Protein AF-A0A9D3M210-F1 (afdb_monomer_lite)

InterPro domains:
  IPR006574 SPRY-associated [PF13765] (50-73)
  IPR013320 Concanavalin A-like lectin/glucanase domain superfamily [SSF49899] (43-74)
  IPR043136 B30.2/SPRY domain superfamily [G3DSA:2.60.120.920] (27-76)

Foldseek 3Di:
DAEDEQALEPCDPVRVVCVVVVCSVRHHYHHHNYDPLSVDPDPSSVDDQDADDPVPDDPQWDADPRRNDIDGHDDD

pLDDT: mean 89.78, std 7.83, range [59.5, 97.38]

Radius of gyration: 21.39 Å;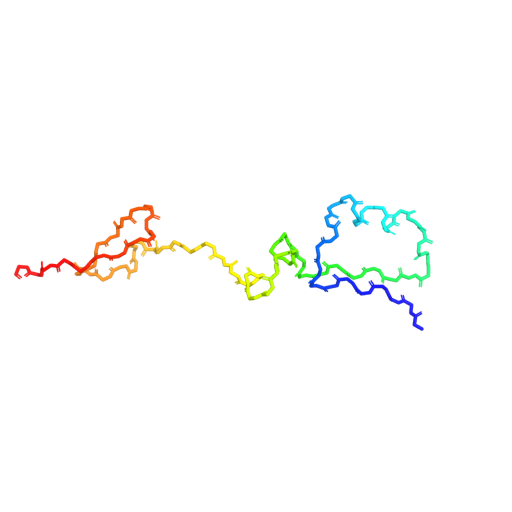 chains: 1; bounding box: 44×22×58 Å

Structure (mmCIF, N/CA/C/O backbone):
data_AF-A0A9D3M210-F1
#
_entry.id   AF-A0A9D3M210-F1
#
loop_
_atom_site.group_PDB
_atom_site.id
_atom_site.type_symbol
_atom_site.label_atom_id
_atom_site.label_alt_id
_atom_site.label_comp_id
_atom_site.label_asym_id
_atom_site.label_entity_id
_atom_site.label_seq_id
_atom_site.pdbx_PDB_ins_code
_atom_site.Cartn_x
_atom_site.Cartn_y
_atom_site.Cartn_z
_atom_site.occupancy
_atom_site.B_iso_or_equiv
_atom_site.auth_seq_id
_atom_site.auth_comp_id
_atom_site.auth_asym_id
_atom_site.auth_atom_id
_atom_site.pdbx_PDB_model_num
ATOM 1 N N . LEU A 1 1 ? 15.167 -15.964 -25.376 1.00 66.38 1 LEU A N 1
ATOM 2 C CA . LEU A 1 1 ? 14.568 -15.224 -24.244 1.00 66.38 1 LEU A CA 1
ATOM 3 C C . LEU A 1 1 ? 14.583 -13.738 -24.608 1.00 66.38 1 LEU A C 1
ATOM 5 O O . LEU A 1 1 ? 15.647 -13.260 -24.978 1.00 66.38 1 LEU A O 1
ATOM 9 N N . ARG A 1 2 ? 13.431 -13.054 -24.627 1.00 84.31 2 ARG A N 1
ATOM 10 C CA . ARG A 1 2 ? 13.283 -11.632 -25.023 1.00 84.31 2 ARG A CA 1
ATOM 11 C C . ARG A 1 2 ? 12.488 -10.838 -23.976 1.00 84.31 2 ARG A C 1
ATOM 13 O O . ARG A 1 2 ? 11.840 -9.856 -24.306 1.00 84.31 2 ARG A O 1
ATOM 20 N N . GLU A 1 3 ? 12.524 -11.263 -22.718 1.00 89.31 3 GLU A N 1
ATOM 21 C CA . GLU A 1 3 ? 11.783 -10.611 -21.633 1.00 89.31 3 GLU A CA 1
ATOM 22 C C . GLU A 1 3 ? 12.719 -10.279 -20.471 1.00 89.31 3 GLU A C 1
ATOM 24 O O . GLU A 1 3 ? 13.572 -11.091 -20.105 1.00 89.31 3 GLU A O 1
ATOM 29 N N . LEU A 1 4 ? 12.544 -9.083 -19.909 1.00 90.19 4 LEU A N 1
ATOM 30 C CA . LEU A 1 4 ? 13.088 -8.688 -18.618 1.00 90.19 4 LEU A CA 1
ATOM 31 C C . LEU A 1 4 ? 11.919 -8.626 -17.635 1.00 90.19 4 LEU A C 1
ATOM 33 O O . LEU A 1 4 ? 11.158 -7.657 -17.603 1.00 90.19 4 LEU A O 1
ATOM 37 N N . ASP A 1 5 ? 11.766 -9.695 -16.861 1.00 91.38 5 ASP A N 1
ATOM 38 C CA . ASP A 1 5 ? 10.680 -9.824 -15.899 1.00 91.38 5 ASP A CA 1
ATOM 39 C C . ASP A 1 5 ? 11.077 -9.225 -14.547 1.00 91.38 5 ASP A C 1
ATOM 41 O O . ASP A 1 5 ? 11.899 -9.774 -13.814 1.00 91.38 5 ASP A O 1
ATOM 45 N N . LEU A 1 6 ? 10.480 -8.080 -14.226 1.00 92.19 6 LEU A N 1
ATOM 46 C CA . LEU A 1 6 ? 10.585 -7.402 -12.938 1.00 92.19 6 LEU A CA 1
ATOM 47 C C . LEU A 1 6 ? 9.252 -7.410 -12.186 1.00 92.19 6 LEU A C 1
ATOM 49 O O . LEU A 1 6 ? 9.088 -6.644 -11.229 1.00 92.19 6 LEU A O 1
ATOM 53 N N . ARG A 1 7 ? 8.308 -8.285 -12.552 1.00 92.94 7 ARG A N 1
ATOM 54 C CA . ARG A 1 7 ? 7.083 -8.458 -11.770 1.00 92.94 7 ARG A CA 1
ATOM 55 C C . ARG A 1 7 ? 7.439 -8.764 -10.324 1.00 92.94 7 ARG A C 1
ATOM 57 O O . ARG A 1 7 ? 8.442 -9.415 -10.031 1.00 92.94 7 ARG A O 1
ATOM 64 N N . TYR A 1 8 ? 6.626 -8.259 -9.404 1.00 91.38 8 TYR A N 1
ATOM 65 C CA . TYR A 1 8 ? 6.854 -8.404 -7.962 1.00 91.38 8 TYR A CA 1
ATOM 66 C C . TYR A 1 8 ? 8.145 -7.762 -7.424 1.00 91.38 8 TYR A C 1
ATOM 68 O O . TYR A 1 8 ? 8.522 -8.036 -6.282 1.00 91.38 8 TYR A O 1
ATOM 76 N N . ASN A 1 9 ? 8.785 -6.875 -8.186 1.00 91.88 9 ASN A N 1
ATOM 77 C CA . ASN A 1 9 ? 9.868 -6.015 -7.711 1.00 91.88 9 ASN A CA 1
ATOM 78 C C . ASN A 1 9 ? 9.388 -4.563 -7.574 1.00 91.88 9 ASN A C 1
ATOM 80 O O . ASN A 1 9 ? 8.242 -4.229 -7.873 1.00 91.88 9 ASN A O 1
ATOM 84 N N . HIS A 1 10 ? 10.256 -3.678 -7.091 1.00 92.44 10 HIS A N 1
ATOM 85 C CA . HIS A 1 10 ? 9.982 -2.243 -7.075 1.00 92.44 10 HIS A CA 1
ATOM 86 C C . HIS A 1 10 ? 11.220 -1.449 -7.500 1.00 92.44 10 HIS A C 1
ATOM 88 O O . HIS A 1 10 ? 11.957 -0.955 -6.649 1.00 92.44 10 HIS A O 1
ATOM 94 N N . PRO A 1 11 ? 11.462 -1.338 -8.818 1.00 91.44 11 PRO A N 1
ATOM 95 C CA . PRO A 1 11 ? 12.553 -0.525 -9.358 1.00 91.44 11 PRO A CA 1
ATOM 96 C C . PRO A 1 11 ? 12.325 0.992 -9.194 1.00 91.44 11 PRO A C 1
ATOM 98 O O . PRO A 1 11 ? 13.237 1.775 -9.454 1.00 91.44 11 PRO A O 1
ATOM 101 N N . GLY A 1 12 ? 11.123 1.410 -8.774 1.00 92.75 12 GLY A N 1
ATOM 102 C CA . GLY A 1 12 ? 10.715 2.813 -8.680 1.00 92.75 12 GLY A CA 1
ATOM 103 C C . GLY A 1 12 ? 10.522 3.478 -10.049 1.00 92.75 12 GLY A C 1
ATOM 104 O O . GLY A 1 12 ? 10.980 2.981 -11.077 1.00 92.75 12 GLY A O 1
ATOM 105 N N . ASP A 1 13 ? 9.865 4.637 -10.074 1.00 91.81 13 ASP A N 1
ATOM 106 C CA . ASP A 1 13 ? 9.497 5.316 -11.329 1.00 91.81 13 ASP A CA 1
ATOM 107 C C . ASP A 1 13 ? 10.706 5.752 -12.161 1.00 91.81 13 ASP A C 1
ATOM 109 O O . ASP A 1 13 ? 10.649 5.803 -13.391 1.00 91.81 13 ASP A O 1
ATOM 113 N N . LEU A 1 14 ? 11.807 6.112 -11.498 1.00 93.50 14 LEU A N 1
ATOM 114 C CA . LEU A 1 14 ? 13.059 6.455 -12.173 1.00 93.50 14 LEU A CA 1
ATOM 115 C C . LEU A 1 14 ? 13.719 5.211 -12.774 1.00 93.50 14 LEU A C 1
ATOM 117 O O . LEU A 1 14 ? 14.176 5.267 -13.913 1.00 93.50 14 LEU A O 1
ATOM 121 N N . GLY A 1 15 ? 13.714 4.086 -12.052 1.00 91.31 15 GLY A N 1
ATOM 122 C CA . GLY A 1 15 ? 14.258 2.821 -12.541 1.00 91.31 15 GLY A CA 1
ATOM 123 C C . GLY A 1 15 ? 13.479 2.287 -13.740 1.00 91.31 15 GLY A C 1
ATOM 124 O O . GLY A 1 15 ? 14.090 1.943 -14.747 1.00 91.31 15 GLY A O 1
ATOM 125 N N . VAL A 1 16 ? 12.140 2.301 -13.688 1.00 90.81 16 VAL A N 1
ATOM 126 C CA . VAL A 1 16 ? 11.297 1.910 -14.835 1.00 90.81 16 VAL A CA 1
ATOM 127 C C . VAL A 1 16 ? 11.583 2.800 -16.042 1.00 90.81 16 VAL A C 1
ATOM 129 O O . VAL A 1 16 ? 11.812 2.288 -17.133 1.00 90.81 16 VAL A O 1
ATOM 132 N N . ARG A 1 17 ? 11.635 4.128 -15.860 1.00 91.81 17 ARG A N 1
ATOM 133 C CA . ARG A 1 17 ? 11.932 5.064 -16.957 1.00 91.81 17 ARG A CA 1
ATOM 134 C C . ARG A 1 17 ? 13.310 4.836 -17.566 1.00 91.81 17 ARG A C 1
ATOM 136 O O . ARG A 1 17 ? 13.423 4.831 -18.787 1.00 91.81 17 ARG A O 1
ATOM 143 N N . ALA A 1 18 ? 14.332 4.625 -16.740 1.00 92.12 18 ALA A N 1
ATOM 144 C CA . ALA A 1 18 ? 15.683 4.347 -17.214 1.00 92.12 18 ALA A CA 1
ATOM 145 C C . ALA A 1 18 ? 15.742 3.038 -18.015 1.00 92.12 18 ALA A C 1
ATOM 147 O O . ALA A 1 18 ? 16.317 3.014 -19.100 1.00 92.12 18 ALA A O 1
ATOM 148 N N . LEU A 1 19 ? 15.098 1.976 -17.522 1.00 90.31 19 LEU A N 1
ATOM 149 C CA . LEU A 1 19 ? 15.043 0.679 -18.199 1.00 90.31 19 LEU A CA 1
ATOM 150 C C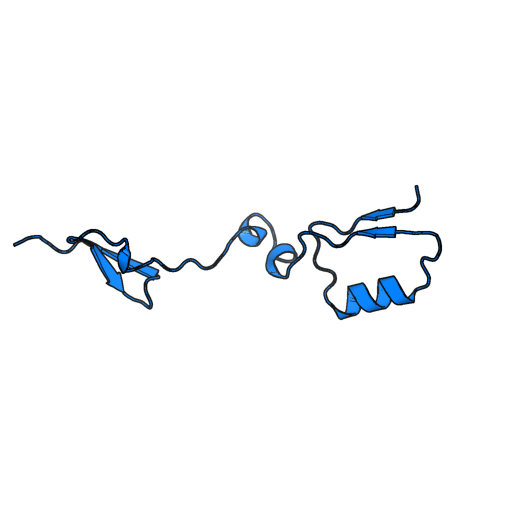 . LEU A 1 19 ? 14.283 0.758 -19.529 1.00 90.31 19 LEU A C 1
ATOM 152 O O . LEU A 1 19 ? 14.759 0.234 -20.531 1.00 90.31 19 LEU A O 1
ATOM 156 N N . SER A 1 20 ? 13.157 1.469 -19.572 1.00 87.38 20 SER A N 1
ATOM 157 C CA . SER A 1 20 ? 12.408 1.690 -20.814 1.00 87.38 20 SER A CA 1
ATOM 158 C C . SER A 1 20 ? 13.189 2.534 -21.829 1.00 87.38 20 SER A C 1
ATOM 160 O O . SER A 1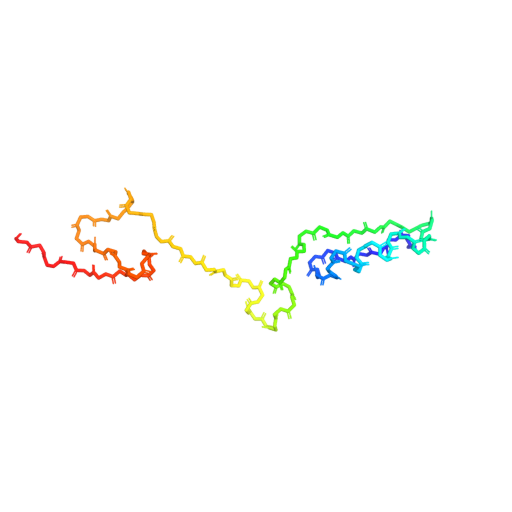 20 ? 13.131 2.270 -23.027 1.00 87.38 20 SER A O 1
ATOM 162 N N . ALA A 1 21 ? 13.932 3.545 -21.367 1.00 88.69 21 ALA A N 1
ATOM 163 C CA . ALA A 1 21 ? 14.714 4.436 -22.224 1.00 88.69 21 ALA A CA 1
ATOM 164 C C . ALA A 1 21 ? 16.012 3.804 -22.742 1.00 88.69 21 ALA A C 1
ATOM 166 O O . ALA A 1 21 ? 16.508 4.216 -23.790 1.00 88.69 21 ALA A O 1
ATOM 167 N N . ALA A 1 22 ? 16.550 2.794 -22.049 1.00 85.19 22 ALA A N 1
ATOM 168 C CA . ALA A 1 22 ? 17.789 2.106 -22.410 1.00 85.19 22 ALA A CA 1
ATOM 169 C C . ALA A 1 22 ? 17.717 1.319 -23.736 1.00 85.19 22 ALA A C 1
ATOM 171 O O . ALA A 1 22 ? 18.657 0.590 -24.046 1.00 85.19 22 ALA A O 1
ATOM 172 N N . LYS A 1 23 ? 16.635 1.465 -24.521 1.00 66.00 23 LYS A N 1
ATOM 173 C CA . LYS A 1 23 ? 16.436 0.810 -25.820 1.00 66.00 23 LYS A CA 1
ATOM 174 C C . LYS A 1 23 ? 16.775 -0.672 -25.756 1.00 66.00 23 LYS A C 1
ATOM 176 O O . LYS A 1 23 ? 17.543 -1.227 -26.541 1.00 66.00 23 LYS A O 1
ATOM 181 N N . LEU A 1 24 ? 16.118 -1.333 -24.809 1.00 67.94 24 LEU A N 1
ATOM 182 C CA . LEU A 1 24 ? 15.866 -2.766 -24.826 1.00 67.94 24 LEU A CA 1
ATOM 183 C C . LEU A 1 24 ? 14.914 -3.077 -26.002 1.00 67.94 24 LEU A C 1
ATOM 185 O O . LEU A 1 24 ? 13.874 -3.688 -25.815 1.00 67.94 24 LEU A O 1
ATOM 189 N N . ASP A 1 25 ? 15.245 -2.639 -27.224 1.00 68.75 25 ASP A N 1
ATOM 190 C CA . ASP A 1 25 ? 14.374 -2.616 -28.415 1.00 68.75 25 ASP A CA 1
ATOM 191 C C . ASP A 1 25 ? 13.911 -4.024 -28.824 1.00 68.75 25 ASP A C 1
ATOM 193 O O . ASP A 1 25 ? 12.960 -4.211 -29.583 1.00 68.75 25 ASP A O 1
ATOM 197 N N . THR A 1 26 ? 14.578 -5.047 -28.293 1.00 76.75 26 THR A N 1
ATOM 198 C CA . THR A 1 26 ? 14.231 -6.450 -28.481 1.00 76.75 26 THR A CA 1
ATOM 199 C C . THR A 1 26 ? 13.616 -7.111 -27.250 1.00 76.75 26 THR A C 1
ATOM 201 O O . THR A 1 26 ? 13.293 -8.294 -27.338 1.00 76.75 26 THR A O 1
ATOM 204 N N . LEU A 1 27 ? 13.499 -6.406 -26.128 1.00 84.00 27 LEU A N 1
ATOM 205 C CA . LEU A 1 27 ? 13.208 -6.935 -24.800 1.00 84.00 27 LEU A CA 1
ATOM 206 C C . LEU A 1 27 ? 11.925 -6.314 -24.228 1.00 84.00 27 LEU A C 1
ATOM 208 O O . LEU A 1 27 ? 11.826 -5.107 -24.030 1.00 84.00 27 LEU A O 1
ATOM 212 N N . THR A 1 28 ? 10.941 -7.156 -23.931 1.00 88.44 28 THR A N 1
ATOM 213 C CA . THR A 1 28 ? 9.708 -6.740 -23.257 1.00 88.44 28 THR A CA 1
ATOM 214 C C . THR A 1 28 ? 9.972 -6.594 -21.761 1.00 88.44 28 THR A C 1
ATOM 216 O O . THR A 1 28 ? 10.431 -7.537 -21.114 1.00 88.44 28 THR A O 1
ATOM 219 N N . LEU A 1 29 ? 9.685 -5.414 -21.210 1.00 90.38 29 LEU A N 1
ATOM 220 C CA . LEU A 1 29 ? 9.811 -5.121 -19.784 1.00 90.38 29 LEU A CA 1
ATOM 221 C C . LEU A 1 29 ? 8.480 -5.395 -19.069 1.00 90.38 29 LEU A C 1
ATOM 223 O O . LEU A 1 29 ? 7.476 -4.759 -19.384 1.00 90.38 29 LEU A O 1
ATOM 227 N N . LEU A 1 30 ? 8.479 -6.305 -18.091 1.00 92.31 30 LEU A N 1
ATOM 228 C CA . LEU A 1 30 ? 7.302 -6.617 -17.269 1.00 92.31 30 LEU A CA 1
ATOM 229 C C . LEU A 1 30 ? 7.498 -6.061 -15.857 1.00 92.31 30 LEU A C 1
ATOM 231 O O . LEU A 1 30 ? 8.473 -6.400 -15.196 1.00 92.31 30 LEU A O 1
ATOM 235 N N . VAL A 1 31 ? 6.587 -5.209 -15.383 1.00 91.75 31 VAL A N 1
ATOM 236 C CA . VAL A 1 31 ? 6.704 -4.519 -14.075 1.00 91.75 31 VAL A CA 1
ATOM 237 C C . VAL A 1 31 ? 5.444 -4.641 -13.209 1.00 91.75 31 VAL A C 1
ATOM 239 O O . VAL A 1 31 ? 5.285 -3.925 -12.219 1.00 91.75 31 VAL A O 1
ATOM 242 N N . ASP A 1 32 ? 4.545 -5.562 -13.557 1.00 91.75 32 ASP A N 1
ATOM 243 C CA . ASP A 1 32 ? 3.273 -5.747 -12.857 1.00 91.75 32 ASP A CA 1
ATOM 244 C C . ASP A 1 32 ? 3.448 -6.164 -11.391 1.00 91.75 32 ASP A C 1
ATOM 246 O O . ASP A 1 32 ? 4.436 -6.784 -10.983 1.00 91.75 32 ASP A O 1
ATOM 250 N N . HIS A 1 33 ? 2.434 -5.855 -10.580 1.00 88.44 33 HIS A N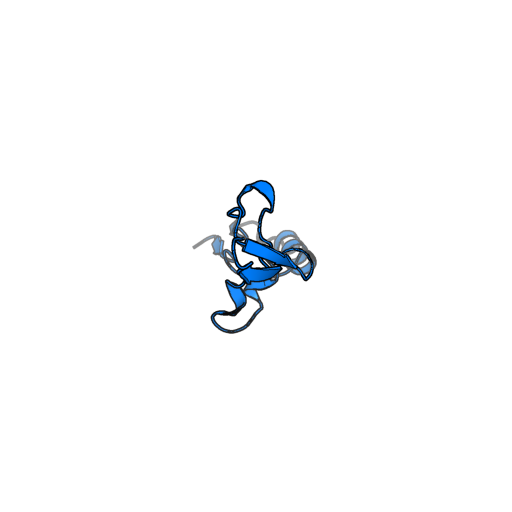 1
ATOM 251 C CA . HIS A 1 33 ? 2.362 -6.239 -9.163 1.00 88.44 33 HIS A CA 1
ATOM 252 C C . HIS A 1 33 ? 3.535 -5.732 -8.297 1.00 88.44 33 HIS A C 1
ATOM 254 O O . HIS A 1 33 ? 3.814 -6.282 -7.218 1.00 88.44 33 HIS A O 1
ATOM 260 N N . GLY A 1 34 ? 4.224 -4.691 -8.772 1.00 86.38 34 GLY A N 1
ATOM 261 C CA . GLY A 1 34 ? 5.240 -3.970 -8.023 1.00 86.38 34 GLY A CA 1
ATOM 262 C C . GLY A 1 34 ? 4.660 -3.060 -6.940 1.00 86.38 34 GLY A C 1
ATOM 263 O O . GLY A 1 34 ? 3.450 -2.969 -6.744 1.00 86.38 34 GLY A O 1
ATOM 264 N N . GLY A 1 35 ? 5.543 -2.395 -6.200 1.00 87.94 35 GLY A N 1
ATOM 265 C CA . GLY A 1 35 ? 5.165 -1.413 -5.180 1.00 87.94 35 GLY A CA 1
ATOM 266 C C . GLY A 1 35 ? 6.186 -1.336 -4.056 1.00 87.94 35 GLY A C 1
ATOM 267 O O . GLY A 1 35 ? 6.889 -2.311 -3.805 1.00 87.94 35 GLY A O 1
ATOM 268 N N . GLU A 1 36 ? 6.251 -0.204 -3.357 1.00 88.44 36 GLU A N 1
ATOM 269 C CA . GLU A 1 36 ? 7.273 0.065 -2.332 1.00 88.44 36 GLU A CA 1
ATOM 270 C C . GLU A 1 36 ? 7.391 -1.047 -1.287 1.00 88.44 36 GLU A C 1
ATOM 272 O O . GLU A 1 36 ? 8.484 -1.368 -0.836 1.00 88.44 36 GLU A O 1
ATOM 277 N N . ASN A 1 37 ? 6.287 -1.720 -0.954 1.00 89.19 37 ASN A N 1
ATOM 278 C CA . ASN A 1 37 ? 6.309 -2.851 -0.030 1.00 89.19 37 ASN A CA 1
ATOM 279 C C . ASN A 1 37 ? 7.240 -3.991 -0.488 1.00 89.19 37 ASN A C 1
ATOM 281 O O . ASN A 1 37 ? 7.797 -4.673 0.365 1.00 89.19 37 ASN A O 1
ATOM 285 N N . ARG A 1 38 ? 7.485 -4.175 -1.794 1.00 91.56 38 ARG A N 1
ATOM 286 C CA . ARG A 1 38 ? 8.401 -5.199 -2.332 1.00 91.56 38 ARG A CA 1
ATOM 287 C C . ARG A 1 38 ? 9.867 -4.973 -1.957 1.00 91.56 38 ARG A C 1
ATOM 289 O O . ARG A 1 38 ? 10.626 -5.935 -2.006 1.00 91.56 38 ARG A O 1
ATOM 296 N N . THR A 1 39 ? 10.258 -3.764 -1.546 1.00 90.38 39 THR A N 1
ATOM 297 C CA . THR A 1 39 ? 11.618 -3.490 -1.044 1.00 90.38 39 THR A CA 1
ATOM 298 C C . THR A 1 39 ? 11.800 -3.906 0.418 1.00 90.38 39 THR A C 1
ATOM 300 O O . THR A 1 39 ? 12.930 -4.036 0.888 1.00 90.38 39 THR A O 1
ATOM 303 N N . LY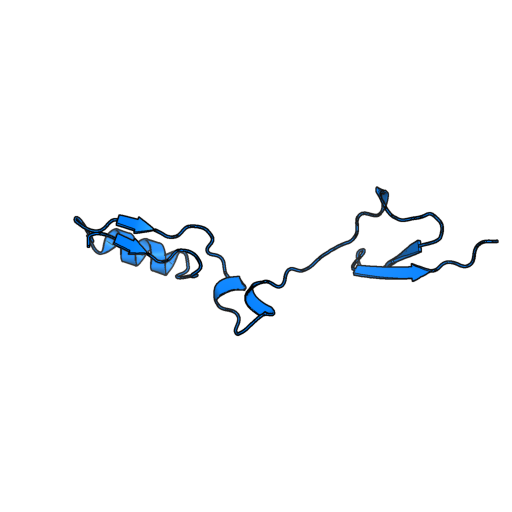S A 1 40 ? 10.706 -4.149 1.156 1.00 91.06 40 LYS A N 1
ATOM 304 C CA . LYS A 1 40 ? 10.769 -4.545 2.567 1.00 91.06 40 LYS A CA 1
ATOM 305 C C . LYS A 1 40 ? 11.291 -5.986 2.698 1.00 91.06 40 LYS A C 1
ATOM 307 O O . LYS A 1 40 ? 10.831 -6.872 1.975 1.00 91.06 40 LYS A O 1
ATOM 312 N N . PRO A 1 41 ? 12.195 -6.272 3.651 1.00 90.94 41 PRO A N 1
ATOM 313 C CA . PRO A 1 41 ? 12.727 -7.616 3.835 1.00 90.94 41 PRO A CA 1
ATOM 314 C C . PRO A 1 41 ? 11.697 -8.570 4.459 1.00 90.94 41 PRO A C 1
ATOM 316 O O . PRO A 1 41 ? 10.893 -8.191 5.318 1.00 90.94 41 PRO A O 1
ATOM 319 N N . GLY A 1 42 ? 11.769 -9.843 4.062 1.00 91.81 42 GLY A N 1
ATOM 320 C CA . GLY A 1 42 ? 10.986 -10.928 4.656 1.00 91.81 42 GLY A CA 1
ATOM 321 C C . GLY A 1 42 ? 9.465 -10.775 4.479 1.00 91.81 42 GLY A C 1
ATOM 322 O O . GLY A 1 42 ? 9.008 -10.188 3.496 1.00 91.81 42 GLY A O 1
ATOM 323 N N . PRO A 1 43 ? 8.654 -11.288 5.424 1.00 92.19 43 PRO A N 1
ATOM 324 C CA . PRO A 1 43 ? 7.190 -11.220 5.355 1.00 92.19 43 PRO A CA 1
ATOM 325 C C . PRO A 1 43 ? 6.613 -9.798 5.361 1.00 92.19 43 PRO A C 1
ATOM 327 O O . PRO A 1 43 ? 5.477 -9.592 4.940 1.00 92.19 43 PRO A O 1
ATOM 330 N N . ARG A 1 44 ? 7.394 -8.793 5.789 1.00 90.44 44 ARG A N 1
ATOM 331 C CA . ARG A 1 44 ? 6.952 -7.390 5.861 1.00 90.44 44 ARG A CA 1
ATOM 332 C C . ARG A 1 44 ? 6.539 -6.823 4.501 1.00 90.44 44 ARG A C 1
ATOM 334 O O . ARG A 1 44 ? 5.765 -5.871 4.471 1.00 90.44 44 ARG A O 1
ATOM 341 N N . LYS A 1 45 ? 6.997 -7.419 3.393 1.00 91.56 45 LYS A N 1
ATOM 342 C CA . LYS A 1 45 ? 6.585 -7.037 2.032 1.00 91.56 45 LYS A CA 1
ATOM 343 C C . LYS A 1 45 ? 5.118 -7.306 1.702 1.00 91.56 45 LYS A C 1
ATOM 345 O O . LYS A 1 45 ? 4.610 -6.766 0.726 1.00 91.56 45 LYS A O 1
ATOM 350 N N . TYR A 1 46 ? 4.451 -8.132 2.503 1.00 88.94 46 TYR A N 1
ATOM 351 C CA . TYR A 1 46 ? 3.024 -8.430 2.378 1.00 88.94 46 TYR A CA 1
ATOM 352 C C . TYR A 1 46 ? 2.177 -7.689 3.420 1.00 88.94 46 TYR A C 1
ATOM 354 O O . TYR A 1 46 ? 0.954 -7.786 3.399 1.00 88.94 46 TYR A O 1
ATOM 362 N N . GLY A 1 47 ? 2.815 -6.962 4.342 1.00 88.75 47 GLY A N 1
ATOM 363 C CA . GLY A 1 47 ? 2.115 -6.189 5.357 1.00 88.75 47 GLY A CA 1
ATOM 364 C C . GLY A 1 47 ? 1.437 -4.965 4.750 1.00 88.75 47 GLY A C 1
ATOM 365 O O . GLY A 1 47 ? 2.031 -4.250 3.942 1.00 88.75 47 GLY A O 1
ATOM 366 N N . CYS A 1 48 ? 0.213 -4.695 5.189 1.00 87.19 48 CYS A N 1
ATOM 367 C CA . CYS A 1 48 ? -0.498 -3.455 4.917 1.00 87.19 48 CYS A CA 1
ATOM 368 C C . CYS A 1 48 ? -1.009 -2.859 6.230 1.00 87.19 48 CYS A C 1
ATOM 370 O O . CYS A 1 48 ? -1.172 -3.560 7.231 1.00 87.19 48 CYS A O 1
ATOM 372 N N . GLN A 1 49 ? -1.220 -1.547 6.234 1.00 89.06 49 GLN A N 1
ATOM 373 C CA . GLN A 1 49 ? -1.871 -0.882 7.350 1.00 89.06 49 GLN A CA 1
ATOM 374 C C . GLN A 1 49 ? -3.380 -1.025 7.171 1.00 89.06 49 GLN A C 1
ATOM 376 O O . GLN A 1 49 ? -3.932 -0.542 6.187 1.00 89.06 49 GLN A O 1
ATOM 381 N N . LEU A 1 50 ? -4.024 -1.707 8.113 1.00 92.38 50 LEU A N 1
ATOM 382 C CA . LEU A 1 50 ? -5.465 -1.927 8.104 1.00 92.38 50 LEU A CA 1
ATOM 383 C C . LEU A 1 50 ? -6.165 -0.937 9.035 1.00 92.38 50 LEU A C 1
ATOM 385 O O . LEU A 1 50 ? -5.628 -0.554 10.076 1.00 92.38 50 LEU A O 1
ATOM 389 N N . THR A 1 51 ? -7.382 -0.566 8.660 1.00 96.88 51 THR A N 1
ATOM 390 C CA . THR A 1 51 ? -8.344 0.176 9.479 1.00 96.88 51 THR A CA 1
ATOM 391 C C . THR A 1 51 ? -9.669 -0.563 9.430 1.00 96.88 51 THR A C 1
ATOM 393 O O . THR A 1 51 ? -10.040 -1.091 8.383 1.00 96.88 51 THR A O 1
ATOM 396 N N . LEU A 1 52 ? -10.380 -0.600 10.547 1.00 96.81 52 LEU A N 1
ATOM 397 C CA . LEU A 1 52 ? -11.680 -1.251 10.642 1.00 96.81 52 LEU A CA 1
ATOM 398 C C . LEU A 1 52 ? -12.788 -0.322 10.138 1.00 96.81 52 LEU A C 1
ATOM 400 O O . LEU A 1 52 ? -12.701 0.897 10.300 1.00 96.81 52 LEU A O 1
ATOM 404 N N . ASP A 1 53 ? -13.827 -0.907 9.545 1.00 97.38 53 ASP A N 1
ATOM 405 C CA . ASP A 1 53 ? -15.027 -0.186 9.125 1.00 97.38 53 ASP A CA 1
ATOM 406 C C . ASP A 1 53 ? -16.019 -0.097 10.301 1.00 97.38 53 ASP A C 1
ATOM 408 O O . ASP A 1 53 ? -16.559 -1.133 10.713 1.00 97.38 53 ASP A O 1
ATOM 412 N N . PRO A 1 54 ? -16.299 1.108 10.836 1.00 95.81 54 PRO A N 1
ATOM 413 C CA . PRO A 1 54 ? -17.258 1.294 11.922 1.00 95.81 54 PRO A CA 1
ATOM 414 C C . PRO A 1 54 ? -18.663 0.792 11.597 1.00 95.81 54 PRO A C 1
ATOM 416 O O . PRO A 1 54 ? -19.366 0.359 12.504 1.00 95.81 54 PRO A O 1
ATOM 419 N N . ASN A 1 55 ? -19.066 0.797 10.323 1.00 96.75 55 ASN A N 1
ATOM 420 C CA . ASN A 1 55 ? -20.399 0.353 9.908 1.00 96.75 55 ASN A CA 1
ATOM 421 C C . ASN A 1 55 ? -20.576 -1.167 10.019 1.00 96.75 55 ASN A C 1
ATOM 423 O O . ASN A 1 55 ? -21.698 -1.665 9.997 1.00 96.75 55 ASN A O 1
ATOM 427 N N . THR A 1 56 ? -19.469 -1.903 10.142 1.00 97.00 56 THR A N 1
ATOM 428 C CA . THR A 1 56 ? -19.458 -3.363 10.318 1.00 97.00 56 THR A CA 1
ATOM 429 C C . THR A 1 56 ? -19.160 -3.784 11.756 1.00 97.00 56 THR A C 1
ATOM 431 O O . THR A 1 56 ? -19.190 -4.974 12.073 1.00 97.00 56 THR A O 1
ATOM 434 N N . ALA A 1 57 ? -18.864 -2.826 12.641 1.00 96.06 57 ALA A N 1
ATOM 435 C CA . ALA A 1 57 ? -18.547 -3.117 14.027 1.00 96.06 57 ALA A CA 1
ATOM 436 C C . ALA A 1 57 ? -19.786 -3.641 14.765 1.00 96.06 57 ALA A C 1
ATOM 438 O O . ALA A 1 57 ? -20.876 -3.073 14.698 1.00 96.06 57 ALA A O 1
ATOM 439 N N . HIS A 1 58 ? -19.614 -4.736 15.504 1.00 95.31 58 HIS A N 1
ATOM 440 C CA . HIS A 1 58 ? -20.668 -5.256 16.366 1.00 95.31 58 HIS A CA 1
ATOM 441 C C . HIS A 1 58 ? -20.993 -4.255 17.488 1.00 95.31 58 HIS A C 1
ATOM 443 O O . HIS A 1 58 ? -20.094 -3.604 18.010 1.00 95.31 58 HIS A O 1
ATOM 449 N N . ARG A 1 59 ? -22.254 -4.193 17.941 1.00 94.19 59 ARG A N 1
ATOM 450 C CA . ARG A 1 59 ? -22.735 -3.244 18.973 1.00 94.19 59 ARG A CA 1
ATOM 451 C C . ARG A 1 59 ? -22.005 -3.287 20.326 1.00 94.19 59 ARG A C 1
ATOM 453 O O . ARG A 1 59 ? -22.152 -2.367 21.120 1.00 94.19 59 ARG A O 1
ATOM 460 N N . PHE A 1 60 ? -21.261 -4.359 20.596 1.00 95.62 60 PHE A N 1
ATOM 461 C CA . PHE A 1 60 ? -20.444 -4.525 21.809 1.00 95.62 60 PHE A CA 1
ATOM 462 C C . PHE A 1 60 ? -18.944 -4.311 21.558 1.00 95.62 60 PHE A C 1
ATOM 464 O O . PHE A 1 60 ? -18.108 -4.707 22.366 1.00 95.62 60 PHE A O 1
ATOM 471 N N . LEU A 1 61 ? -18.580 -3.741 20.410 1.00 95.69 61 LEU A N 1
ATOM 472 C CA . LEU A 1 61 ? -17.210 -3.400 20.060 1.00 95.69 61 LEU A CA 1
ATOM 473 C C . LEU A 1 61 ? -17.114 -1.893 19.839 1.00 95.69 61 LEU A C 1
ATOM 475 O O . LEU A 1 61 ? -17.903 -1.308 19.103 1.00 95.69 61 LEU A O 1
ATOM 479 N N . SER A 1 62 ? -16.112 -1.275 20.455 1.00 95.69 62 SER A N 1
ATOM 480 C CA . SER A 1 62 ? -15.775 0.129 20.250 1.00 95.69 62 SER A CA 1
ATOM 481 C C . SER A 1 62 ? -14.452 0.246 19.504 1.00 95.69 62 SER A C 1
ATOM 483 O O . SER A 1 62 ? -13.491 -0.474 19.791 1.00 95.69 62 SER A O 1
ATOM 485 N N . LEU A 1 63 ? -14.414 1.147 18.522 1.00 96.88 63 LEU A N 1
ATOM 486 C CA . LEU A 1 63 ? -13.240 1.424 17.704 1.00 96.88 63 LEU A CA 1
ATOM 487 C C . LEU A 1 63 ? -12.537 2.692 18.193 1.00 96.88 63 LEU A C 1
ATOM 489 O O . LEU A 1 63 ? -13.166 3.694 18.519 1.00 96.88 63 LEU A O 1
ATOM 493 N N . SER A 1 64 ? -11.208 2.656 18.229 1.00 96.06 64 SER A N 1
ATOM 494 C CA . SER A 1 64 ? -10.361 3.769 18.672 1.00 96.06 64 SER A CA 1
ATOM 495 C C . SER A 1 64 ? -9.061 3.843 17.858 1.00 96.06 64 SER A C 1
ATOM 497 O O . SER A 1 64 ? -8.810 3.002 16.990 1.00 96.06 64 SER A O 1
ATOM 499 N N . GLU A 1 65 ? -8.245 4.879 18.093 1.00 96.81 65 GLU A N 1
ATOM 500 C CA . GLU A 1 65 ? -6.961 5.114 17.396 1.00 96.81 65 GLU A CA 1
ATOM 501 C C . GLU A 1 65 ? -7.079 5.208 15.860 1.00 96.81 65 GLU A C 1
ATOM 503 O O . GLU A 1 65 ? -6.231 4.723 15.101 1.00 96.81 65 GLU A O 1
ATOM 508 N N . GLY A 1 66 ? -8.157 5.842 15.388 1.00 95.50 66 GLY A N 1
ATOM 509 C CA . GLY A 1 66 ? -8.487 5.881 13.962 1.00 95.50 66 GLY A CA 1
ATOM 510 C C . GLY A 1 66 ? -8.872 4.497 13.439 1.00 95.50 66 GLY A C 1
ATOM 511 O O . GLY A 1 66 ? -8.355 4.058 12.417 1.00 95.50 66 GLY A O 1
ATOM 512 N N . ASN A 1 67 ? -9.731 3.795 14.182 1.00 96.69 67 ASN A N 1
ATOM 513 C CA . ASN A 1 67 ? -10.244 2.457 13.869 1.00 96.69 67 ASN A CA 1
ATOM 514 C C . ASN A 1 67 ? -9.169 1.370 13.745 1.00 96.69 67 ASN A C 1
ATOM 516 O O . ASN A 1 67 ? -9.342 0.393 13.019 1.00 96.69 67 ASN A O 1
ATOM 520 N N . ARG A 1 68 ? -8.049 1.533 14.449 1.00 96.44 68 ARG A N 1
ATOM 521 C CA . ARG A 1 68 ? -6.958 0.546 14.485 1.00 96.44 68 ARG A CA 1
ATOM 522 C C . ARG A 1 68 ? -6.958 -0.302 15.747 1.00 96.44 68 ARG A C 1
ATOM 524 O O . ARG A 1 68 ? -6.252 -1.304 15.802 1.00 96.44 68 ARG A O 1
ATOM 531 N N . ARG A 1 69 ? -7.764 0.074 16.739 1.00 96.31 69 ARG A N 1
ATOM 532 C CA . ARG A 1 69 ? -7.882 -0.638 18.007 1.00 96.31 69 ARG A CA 1
ATOM 533 C C . ARG A 1 69 ? -9.342 -0.910 18.338 1.00 96.31 69 ARG A C 1
ATOM 535 O O . ARG A 1 69 ? -10.162 0.005 18.278 1.00 96.31 69 ARG A O 1
ATOM 542 N N . VAL A 1 70 ? -9.632 -2.153 18.717 1.00 96.31 70 VAL A N 1
ATOM 543 C CA . VAL A 1 70 ? -10.955 -2.610 19.164 1.00 96.31 70 VAL A CA 1
ATOM 544 C C . VAL A 1 70 ? -10.924 -2.859 20.660 1.00 96.31 70 VAL A C 1
ATOM 546 O O . VAL A 1 70 ? -9.987 -3.479 21.162 1.00 96.31 70 VAL A O 1
ATOM 549 N N . THR A 1 71 ? -11.966 -2.436 21.361 1.00 96.62 71 THR A N 1
ATOM 550 C CA 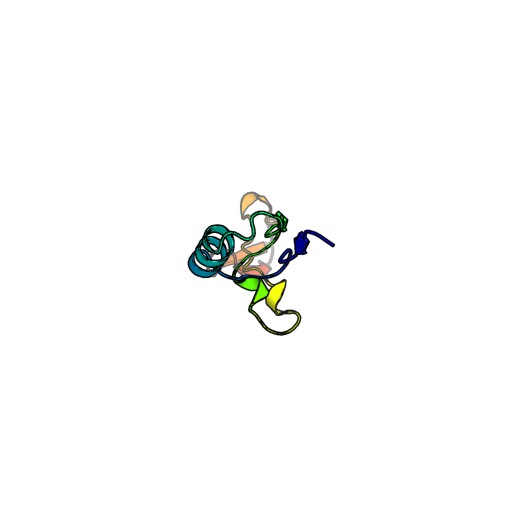. THR A 1 71 ? -12.230 -2.838 22.744 1.00 96.62 71 THR A CA 1
ATOM 551 C C . THR A 1 71 ? -13.646 -3.390 22.864 1.00 96.62 71 THR A C 1
ATOM 553 O O . THR A 1 71 ? -14.558 -2.930 22.179 1.00 96.62 71 THR A O 1
ATOM 556 N N . HIS A 1 72 ? -13.837 -4.391 23.723 1.00 95.88 72 HIS A N 1
ATOM 557 C CA . HIS A 1 72 ? -15.172 -4.883 24.054 1.00 95.88 72 HIS A CA 1
ATOM 558 C C . HIS A 1 72 ? -15.838 -3.913 25.031 1.00 95.88 72 HIS A C 1
ATOM 560 O O . HIS A 1 72 ? -15.257 -3.592 26.070 1.00 95.88 72 HIS A O 1
ATOM 566 N N . THR A 1 73 ? -17.042 -3.450 24.714 1.00 90.06 73 THR A N 1
ATOM 567 C CA . THR A 1 73 ? -17.862 -2.677 25.644 1.00 90.06 73 THR A CA 1
ATOM 568 C C . THR A 1 73 ? -18.752 -3.643 26.425 1.00 90.06 73 THR A C 1
ATOM 570 O O . THR A 1 73 ? -19.450 -4.450 25.809 1.00 90.06 73 THR A O 1
ATOM 573 N N . PRO A 1 74 ? -18.725 -3.623 27.773 1.00 80.69 74 PRO A N 1
ATOM 574 C CA . PRO A 1 74 ? -19.710 -4.355 28.559 1.00 80.69 74 PRO A CA 1
ATOM 575 C C . PRO A 1 74 ? -21.108 -3.932 28.102 1.00 80.69 74 PRO A C 1
ATOM 577 O O . PRO A 1 74 ? -21.383 -2.736 28.004 1.00 80.69 74 PRO A O 1
ATOM 580 N N . GLY A 1 75 ? -21.953 -4.903 27.758 1.00 72.38 75 GLY A N 1
ATOM 581 C CA . GLY A 1 75 ? -23.373 -4.632 27.576 1.00 72.38 75 GLY A CA 1
ATOM 582 C C . GLY A 1 75 ? -23.973 -4.266 28.928 1.00 72.38 75 GLY A C 1
ATOM 583 O O . GLY A 1 75 ? -23.642 -4.914 29.922 1.00 72.38 75 GLY A O 1
ATOM 584 N N . GLU A 1 76 ? -24.798 -3.221 28.956 1.00 59.50 76 GLU A N 1
ATOM 585 C CA . GLU A 1 76 ? -25.775 -3.039 30.037 1.00 59.50 76 GLU A CA 1
ATOM 586 C C . GLU A 1 76 ? -26.710 -4.251 30.133 1.00 59.50 76 GLU A C 1
ATOM 588 O O . GLU A 1 76 ? -27.072 -4.806 29.063 1.00 59.50 76 GLU A O 1
#

Secondary structure (DSSP, 8-state):
--EEE-TT---HHHHHHHHHHT--TT-EEE-TT--GGGGS-GGGGG-------GGG--TTEEEETTTTEEEEPPP-

Sequence (76 aa):
LRELDLRYNHPGDLGVRALSAAKLDTLTLLVDHGGENRTKPGPRKYGCQLTLDPNTAHRFLSLSEGNRRVTHTPGE

Organism: Anguilla anguilla (NCBI:txid7936)